Protein AF-A0A967HH28-F1 (afdb_monomer_lite)

Structure (mmCIF, N/CA/C/O backbone):
data_AF-A0A967HH28-F1
#
_entry.id   AF-A0A967HH28-F1
#
loop_
_atom_site.group_PDB
_atom_site.id
_atom_site.type_symbol
_atom_site.label_atom_id
_atom_site.label_alt_id
_atom_site.label_comp_id
_atom_site.label_asym_id
_atom_site.label_entity_id
_atom_site.label_seq_id
_atom_site.pdbx_PDB_ins_code
_atom_site.Cartn_x
_atom_site.Cartn_y
_atom_site.Cartn_z
_atom_site.occupancy
_atom_site.B_iso_or_equiv
_atom_site.auth_seq_id
_atom_site.auth_comp_id
_atom_site.auth_asym_id
_atom_site.auth_atom_id
_atom_site.pdbx_PDB_model_num
ATOM 1 N N . ASP A 1 1 ? 14.007 20.595 3.084 1.00 80.44 1 ASP A N 1
ATOM 2 C CA . ASP A 1 1 ? 12.889 20.858 4.011 1.00 80.44 1 ASP A CA 1
ATOM 3 C C . ASP A 1 1 ? 13.130 20.039 5.280 1.00 80.44 1 ASP A C 1
ATOM 5 O O . ASP A 1 1 ? 13.314 18.833 5.148 1.00 80.44 1 ASP A O 1
ATOM 9 N N . PRO A 1 2 ? 13.201 20.653 6.475 1.00 82.94 2 PRO A N 1
ATOM 10 C CA . PRO A 1 2 ? 13.402 19.936 7.741 1.00 82.94 2 PRO A CA 1
ATOM 11 C C . PRO A 1 2 ? 12.333 18.866 8.026 1.00 82.94 2 PRO A C 1
ATOM 13 O O . PRO A 1 2 ? 12.602 17.921 8.765 1.00 82.94 2 PRO A O 1
ATOM 16 N N . ARG A 1 3 ? 11.150 18.956 7.404 1.00 84.19 3 ARG A N 1
ATOM 17 C CA . ARG A 1 3 ? 10.078 17.961 7.550 1.00 84.19 3 ARG A CA 1
ATOM 18 C C . ARG A 1 3 ? 10.400 16.620 6.898 1.00 84.19 3 ARG A C 1
ATOM 20 O O . ARG A 1 3 ? 9.844 15.621 7.334 1.00 84.19 3 ARG A O 1
ATOM 27 N N . VAL A 1 4 ? 11.338 16.569 5.944 1.00 87.56 4 VAL A N 1
ATOM 28 C CA . VAL A 1 4 ? 11.746 15.316 5.276 1.00 87.56 4 VAL A CA 1
ATOM 29 C C . VAL A 1 4 ? 12.176 14.256 6.290 1.00 87.56 4 VAL A C 1
ATOM 31 O O . VAL A 1 4 ? 11.827 13.088 6.142 1.00 87.56 4 VAL A O 1
ATOM 34 N N . ALA A 1 5 ? 12.878 14.662 7.352 1.00 87.38 5 ALA A N 1
ATOM 35 C CA . ALA A 1 5 ? 13.308 13.744 8.402 1.00 87.38 5 ALA A CA 1
ATOM 36 C C . ALA A 1 5 ? 12.120 13.050 9.086 1.00 87.38 5 ALA A C 1
ATOM 38 O O . ALA A 1 5 ? 12.208 11.871 9.402 1.00 87.38 5 ALA A O 1
ATOM 39 N N . LEU A 1 6 ? 11.000 13.754 9.271 1.00 87.56 6 LEU A N 1
ATOM 40 C CA . LEU A 1 6 ? 9.799 13.212 9.905 1.00 87.56 6 LEU A CA 1
ATOM 41 C C . LEU A 1 6 ? 8.919 12.448 8.917 1.00 87.56 6 LEU A C 1
ATOM 43 O O . LEU A 1 6 ? 8.354 11.427 9.288 1.00 87.56 6 LEU A O 1
ATOM 47 N N . THR A 1 7 ? 8.826 12.903 7.667 1.00 89.25 7 THR A N 1
ATOM 48 C CA . THR A 1 7 ? 7.955 12.288 6.654 1.00 89.25 7 THR A CA 1
ATOM 49 C C . THR A 1 7 ? 8.528 11.011 6.043 1.00 89.25 7 THR A C 1
ATOM 51 O O . THR A 1 7 ? 7.798 10.288 5.379 1.00 89.25 7 THR 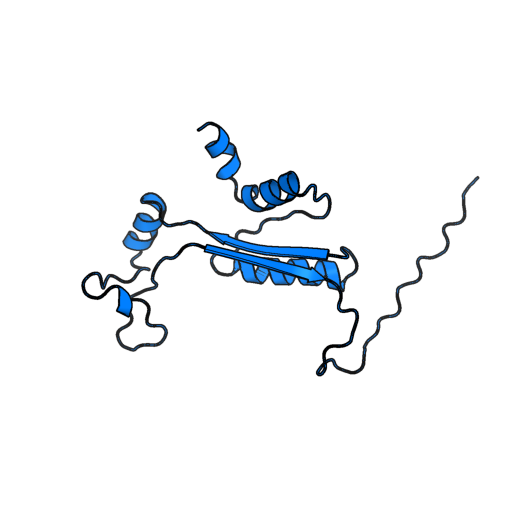A O 1
ATOM 54 N N . THR A 1 8 ? 9.820 10.726 6.244 1.00 88.25 8 THR A N 1
ATOM 55 C CA . THR A 1 8 ? 10.475 9.520 5.697 1.00 88.25 8 THR A CA 1
ATOM 56 C C . THR A 1 8 ? 10.261 8.283 6.575 1.00 88.25 8 THR A C 1
ATOM 58 O O . THR A 1 8 ? 10.410 7.157 6.104 1.00 88.25 8 THR A O 1
ATOM 61 N N . PHE A 1 9 ? 9.915 8.450 7.857 1.00 90.38 9 PHE A N 1
ATOM 62 C CA . PHE A 1 9 ? 9.609 7.306 8.716 1.00 90.38 9 PHE A CA 1
ATOM 63 C C . PHE A 1 9 ? 8.340 6.605 8.230 1.00 90.38 9 PHE A C 1
ATOM 65 O O . PHE A 1 9 ? 7.352 7.267 7.929 1.00 90.38 9 PHE A O 1
ATOM 72 N N . GLY A 1 10 ? 8.328 5.268 8.233 1.00 88.44 10 GLY A N 1
ATOM 73 C CA . GLY A 1 10 ? 7.173 4.494 7.759 1.00 88.44 10 GLY A CA 1
ATOM 74 C C . GLY A 1 10 ? 5.857 4.886 8.444 1.00 88.44 10 GLY A C 1
ATOM 75 O O . GLY A 1 10 ? 4.832 4.982 7.787 1.00 88.44 10 GLY A O 1
ATOM 76 N N . GLY A 1 11 ? 5.893 5.222 9.738 1.00 93.12 11 GLY A N 1
ATOM 77 C CA . GLY A 1 11 ? 4.718 5.675 10.495 1.00 93.12 11 GLY A CA 1
ATOM 78 C C . GLY A 1 11 ? 4.254 7.110 10.221 1.00 93.12 11 GLY A C 1
ATOM 79 O O . GLY A 1 11 ? 3.255 7.539 10.792 1.00 93.12 11 GLY A O 1
ATOM 80 N N . ALA A 1 12 ? 4.955 7.883 9.388 1.00 93.88 12 ALA A N 1
ATOM 81 C CA . ALA A 1 12 ? 4.638 9.293 9.181 1.00 93.88 12 ALA A CA 1
ATOM 82 C C . ALA A 1 12 ? 3.232 9.496 8.611 1.00 93.88 12 ALA A C 1
ATOM 84 O O . ALA A 1 12 ? 2.518 10.382 9.067 1.00 93.88 12 ALA A O 1
ATOM 85 N N . ALA A 1 13 ? 2.812 8.646 7.669 1.00 93.62 13 ALA A N 1
ATOM 86 C CA . ALA A 1 13 ? 1.496 8.746 7.049 1.00 93.62 13 ALA A CA 1
ATOM 87 C C . ALA A 1 13 ? 0.361 8.596 8.079 1.00 93.62 13 ALA A C 1
ATOM 89 O O . ALA A 1 13 ? -0.503 9.470 8.172 1.00 93.62 13 ALA A O 1
ATOM 90 N N . SER A 1 14 ? 0.382 7.536 8.898 1.00 95.75 14 SER A N 1
ATOM 91 C CA . SER A 1 14 ? -0.653 7.307 9.916 1.00 95.75 14 SER A CA 1
ATOM 92 C C . SER A 1 14 ? -0.632 8.374 11.013 1.00 95.75 14 SER A C 1
ATOM 94 O O . SER A 1 14 ? -1.691 8.783 11.490 1.00 95.75 14 SER A O 1
ATOM 96 N N . CYS A 1 15 ? 0.550 8.859 11.402 1.00 95.62 15 CYS A N 1
ATOM 97 C CA . CYS A 1 15 ? 0.693 9.928 12.391 1.00 95.62 15 CYS A CA 1
ATOM 98 C C . CYS A 1 15 ? 0.204 11.282 11.865 1.00 95.62 15 CYS A C 1
ATOM 100 O O . CYS A 1 15 ? -0.492 11.989 12.587 1.00 95.62 15 CYS A O 1
ATOM 102 N N . SER A 1 16 ? 0.526 11.648 10.621 1.00 94.50 16 SER A N 1
ATOM 103 C CA . SER A 1 16 ? 0.061 12.902 10.018 1.00 94.50 16 SER A CA 1
ATOM 104 C C . SER A 1 16 ? -1.460 12.956 9.935 1.00 94.50 16 SER A C 1
ATOM 106 O O . SER A 1 16 ? -2.042 13.971 10.300 1.00 94.50 16 SER A O 1
ATOM 108 N N . ILE A 1 17 ? -2.106 11.854 9.540 1.00 95.19 17 ILE A N 1
ATOM 109 C CA . ILE A 1 17 ? -3.572 11.749 9.540 1.00 95.19 17 ILE A CA 1
ATOM 110 C C . ILE A 1 17 ? -4.121 11.902 10.965 1.00 95.19 17 ILE A C 1
ATOM 112 O O . ILE A 1 17 ? -5.057 12.664 11.187 1.00 95.19 17 ILE A O 1
ATOM 116 N N . ALA A 1 18 ? -3.534 11.209 11.944 1.00 96.75 18 ALA A N 1
ATOM 117 C CA . ALA A 1 18 ? -4.000 11.294 13.326 1.00 96.75 18 ALA A CA 1
ATOM 118 C C . ALA A 1 18 ? -3.855 12.702 13.922 1.00 96.75 18 ALA A C 1
ATOM 120 O O . ALA A 1 18 ? -4.759 13.153 14.619 1.00 96.75 18 ALA A O 1
ATOM 121 N N . ILE A 1 19 ? -2.761 13.409 13.625 1.00 96.12 19 ILE A N 1
ATOM 122 C CA . ILE A 1 19 ? -2.544 14.794 14.066 1.00 96.12 19 ILE A CA 1
ATOM 123 C C . ILE A 1 19 ? -3.553 15.737 13.405 1.00 96.12 19 ILE A C 1
ATOM 125 O O . ILE A 1 19 ? -4.162 16.542 14.103 1.00 96.12 19 ILE A O 1
ATOM 129 N N . GLU A 1 20 ? -3.750 15.618 12.089 1.00 96.56 20 GLU A N 1
ATOM 130 C CA . GLU A 1 20 ? -4.655 16.484 11.321 1.00 96.56 20 GLU A CA 1
ATOM 131 C C . GLU A 1 20 ? -6.109 16.367 11.799 1.00 96.56 20 GLU A C 1
ATOM 133 O O . GLU A 1 20 ? -6.798 17.372 11.959 1.00 96.56 20 GLU A O 1
ATOM 138 N N . PHE A 1 21 ? -6.571 15.143 12.073 1.00 96.75 21 PHE A N 1
ATOM 139 C CA . PHE A 1 21 ? -7.962 14.882 12.456 1.00 96.75 21 PHE A CA 1
ATOM 140 C C . PHE A 1 21 ? -8.175 14.673 13.964 1.00 96.75 21 PHE A C 1
ATOM 142 O O . PHE A 1 21 ? -9.296 14.401 14.393 1.00 96.75 21 PHE A O 1
ATOM 149 N N . GLY A 1 22 ? -7.126 14.795 14.782 1.00 97.12 22 GLY A N 1
ATOM 150 C CA . GLY A 1 22 ? -7.205 14.627 16.236 1.00 97.12 22 GLY A CA 1
ATOM 151 C C . GLY A 1 22 ? -7.541 13.201 16.694 1.00 97.12 22 GLY A C 1
ATOM 152 O O . GLY A 1 22 ? -8.198 13.026 17.720 1.00 97.12 22 GLY A O 1
ATOM 153 N N . PHE A 1 23 ? -7.125 12.173 15.949 1.00 96.81 23 PHE A N 1
ATOM 154 C CA . PHE A 1 23 ? -7.378 10.774 16.310 1.00 96.81 23 PHE A CA 1
ATOM 155 C C . PHE A 1 23 ? -6.439 10.301 17.424 1.00 96.81 23 PHE A C 1
ATOM 157 O O . PHE A 1 23 ? -5.221 10.437 17.328 1.00 96.81 23 PHE A O 1
ATOM 164 N N . THR A 1 24 ? -7.007 9.689 18.463 1.00 95.69 24 THR A N 1
ATOM 165 C CA . THR A 1 24 ? -6.277 9.270 19.677 1.00 95.69 24 THR A CA 1
ATOM 166 C C . THR A 1 24 ? -6.338 7.767 19.960 1.00 95.69 24 THR A C 1
ATOM 168 O O . THR A 1 24 ? -5.776 7.306 20.951 1.00 95.69 24 THR A O 1
ATOM 171 N N . GLY A 1 25 ? -7.015 6.995 19.104 1.00 95.62 25 GLY A N 1
ATOM 172 C CA . GLY A 1 25 ? -7.080 5.535 19.197 1.00 95.62 25 GLY A CA 1
ATOM 173 C C . GLY A 1 25 ? -5.776 4.834 18.779 1.00 95.62 25 GLY A C 1
ATOM 174 O O . GLY A 1 25 ? -4.762 5.493 18.529 1.00 95.62 25 GLY A O 1
ATOM 175 N N . PRO A 1 26 ? -5.787 3.491 18.671 1.00 96.31 26 PRO A N 1
ATOM 176 C CA . PRO A 1 26 ? -4.646 2.724 18.179 1.00 96.31 26 PRO A CA 1
ATOM 177 C C . PRO A 1 26 ? -4.137 3.252 16.831 1.00 96.31 26 PRO A C 1
ATOM 179 O O . PRO A 1 26 ? -4.901 3.388 15.877 1.00 96.31 26 PRO A O 1
ATOM 182 N N . ASN A 1 27 ? -2.835 3.527 16.751 1.00 97.00 27 ASN A N 1
ATOM 183 C CA . ASN A 1 27 ? -2.167 4.000 15.543 1.00 97.00 27 ASN A CA 1
ATOM 184 C C . ASN A 1 27 ? -0.990 3.077 15.227 1.00 97.00 27 ASN A C 1
ATOM 186 O O . ASN A 1 27 ? -0.097 2.896 16.056 1.00 97.00 27 ASN A O 1
ATOM 190 N N . ALA A 1 28 ? -1.002 2.484 14.038 1.00 95.56 28 ALA A N 1
ATOM 191 C CA . ALA A 1 28 ? 0.055 1.600 13.581 1.00 95.56 28 ALA A CA 1
ATOM 192 C C . ALA A 1 28 ? 0.259 1.755 12.074 1.00 95.56 28 ALA A C 1
ATOM 194 O O . ALA A 1 28 ? -0.687 1.997 11.326 1.00 95.56 28 ALA A O 1
ATOM 195 N N . THR A 1 29 ? 1.502 1.571 11.639 1.00 96.62 29 THR A N 1
ATOM 196 C CA . THR A 1 29 ? 1.852 1.373 10.233 1.00 96.62 29 THR A CA 1
ATOM 197 C C . THR A 1 29 ? 2.669 0.095 10.120 1.00 96.62 29 THR A C 1
ATOM 199 O O . THR A 1 29 ? 3.613 -0.107 10.884 1.00 96.62 29 THR A O 1
ATOM 202 N N . ASN A 1 30 ? 2.309 -0.765 9.169 1.00 95.19 30 ASN A N 1
ATOM 203 C CA . ASN A 1 30 ? 3.063 -1.969 8.838 1.00 95.19 30 ASN A CA 1
ATOM 204 C C . ASN A 1 30 ? 3.853 -1.774 7.529 1.00 95.19 30 ASN A C 1
ATOM 206 O O . ASN A 1 30 ? 3.567 -0.872 6.747 1.00 95.19 30 ASN A O 1
ATOM 210 N N . ALA A 1 31 ? 4.865 -2.614 7.309 1.00 94.31 31 ALA A N 1
ATOM 211 C CA . ALA A 1 31 ? 5.742 -2.569 6.135 1.00 94.31 31 ALA A CA 1
ATOM 212 C C . ALA A 1 31 ? 5.823 -3.947 5.458 1.00 94.31 31 ALA A C 1
ATOM 214 O O . ALA A 1 31 ? 6.899 -4.475 5.179 1.00 94.31 31 ALA A O 1
ATOM 215 N N . MET A 1 32 ? 4.666 -4.557 5.210 1.00 95.31 32 MET A N 1
ATOM 216 C CA . MET A 1 32 ? 4.537 -5.895 4.622 1.00 95.31 32 MET A CA 1
ATOM 217 C C . MET A 1 32 ? 4.532 -5.867 3.080 1.00 95.31 32 MET A C 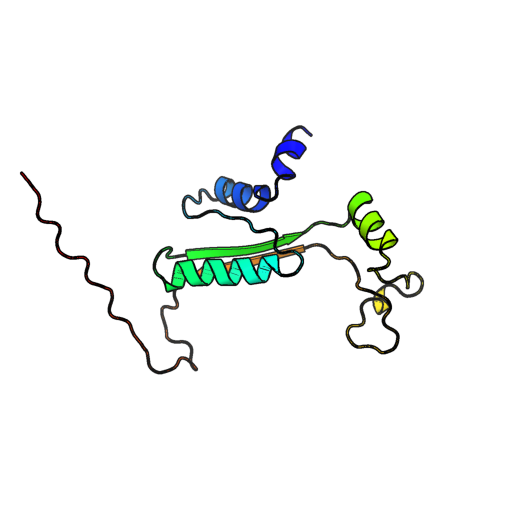1
ATOM 219 O O . MET A 1 32 ? 3.771 -6.584 2.425 1.00 95.31 32 MET A O 1
ATOM 223 N N . SER A 1 33 ? 5.397 -5.032 2.489 1.00 95.38 33 SER A N 1
ATOM 224 C CA . SER A 1 33 ? 5.572 -4.869 1.036 1.00 95.38 33 SER A CA 1
ATOM 225 C C . SER A 1 33 ? 4.243 -4.595 0.300 1.00 95.38 33 SER A C 1
ATOM 227 O O . SER A 1 33 ? 3.387 -3.871 0.811 1.00 95.38 33 SER A O 1
ATOM 229 N N . CYS A 1 34 ? 4.035 -5.168 -0.888 1.00 96.38 34 CYS A N 1
ATOM 230 C CA . CYS A 1 34 ? 2.848 -4.958 -1.724 1.00 96.38 34 CYS A CA 1
ATOM 231 C C . CYS A 1 34 ? 1.521 -5.354 -1.048 1.00 96.38 34 CYS A C 1
ATOM 233 O O . CYS A 1 34 ? 0.459 -4.959 -1.519 1.00 96.38 34 CYS A O 1
ATOM 235 N N . ALA A 1 35 ? 1.561 -6.131 0.042 1.00 97.75 35 ALA A N 1
ATOM 236 C CA . ALA A 1 35 ? 0.373 -6.552 0.783 1.00 97.75 35 ALA A CA 1
ATOM 237 C C . ALA A 1 35 ? 0.007 -5.615 1.950 1.00 97.75 35 ALA A C 1
ATOM 239 O O . ALA A 1 35 ? -1.036 -5.821 2.573 1.00 97.75 35 ALA A O 1
ATOM 240 N N . SER A 1 36 ? 0.829 -4.598 2.245 1.00 97.06 36 SER A N 1
ATOM 241 C CA . SER A 1 36 ? 0.698 -3.751 3.444 1.00 97.06 36 SER A CA 1
ATOM 242 C C . SER A 1 36 ? -0.700 -3.154 3.615 1.00 97.06 36 SER A C 1
ATOM 244 O O . SER A 1 36 ? -1.282 -3.257 4.692 1.00 97.06 36 SER A O 1
ATOM 246 N N . GLY A 1 37 ? -1.283 -2.608 2.539 1.00 96.88 37 GLY A N 1
ATOM 247 C CA . GLY A 1 37 ? -2.621 -2.006 2.581 1.00 96.88 37 GLY A CA 1
ATOM 248 C C . GLY A 1 37 ? -3.722 -3.011 2.930 1.00 96.88 37 GLY A C 1
ATOM 249 O O . GLY A 1 37 ? -4.548 -2.755 3.803 1.00 96.88 37 GLY A O 1
ATOM 250 N N . THR A 1 38 ? -3.706 -4.196 2.313 1.00 97.94 38 THR A N 1
ATOM 251 C CA . THR A 1 38 ? -4.678 -5.262 2.612 1.00 97.94 38 THR A CA 1
ATOM 252 C C . THR A 1 38 ? -4.509 -5.798 4.031 1.00 97.94 38 THR A C 1
ATOM 254 O O . THR A 1 38 ? -5.498 -6.082 4.708 1.00 97.94 38 THR A O 1
ATOM 257 N N . ILE A 1 39 ? -3.266 -5.915 4.506 1.00 98.12 39 ILE A N 1
ATOM 258 C CA . ILE A 1 39 ? -2.981 -6.335 5.882 1.00 98.12 39 ILE A CA 1
ATOM 259 C C . ILE A 1 39 ? -3.498 -5.288 6.872 1.00 98.12 39 ILE A C 1
ATOM 261 O O . ILE A 1 39 ? -4.198 -5.666 7.807 1.00 98.12 39 ILE A O 1
ATOM 265 N N . ALA A 1 40 ? -3.265 -3.996 6.621 1.00 98.12 40 ALA A N 1
ATOM 266 C CA . ALA A 1 40 ? -3.777 -2.913 7.461 1.00 98.12 40 ALA A CA 1
ATOM 267 C C . ALA A 1 40 ? -5.312 -2.934 7.548 1.00 98.12 40 ALA A C 1
ATOM 269 O O . ALA A 1 40 ? -5.875 -2.780 8.631 1.00 98.12 40 ALA A O 1
ATOM 270 N N . ILE A 1 41 ? -6.002 -3.193 6.431 1.00 98.25 41 ILE A N 1
ATOM 271 C CA . ILE A 1 41 ? -7.464 -3.368 6.413 1.00 98.25 41 ILE A CA 1
ATOM 272 C C . ILE A 1 41 ? -7.883 -4.560 7.283 1.00 98.25 41 ILE A C 1
ATOM 274 O O . ILE A 1 41 ? -8.810 -4.444 8.084 1.00 98.25 41 ILE A O 1
ATOM 278 N N . GLY A 1 42 ? -7.194 -5.698 7.169 1.00 97.69 42 GLY A N 1
ATOM 279 C CA . GLY A 1 42 ? -7.462 -6.875 7.998 1.00 97.69 42 GLY A CA 1
ATOM 280 C C . GLY A 1 42 ? -7.225 -6.631 9.493 1.00 97.69 42 GLY A C 1
ATOM 281 O O . GLY A 1 42 ? -8.003 -7.105 10.322 1.00 97.69 42 GLY A O 1
ATOM 282 N N . GLU A 1 43 ? -6.183 -5.879 9.845 1.00 97.56 43 GLU A N 1
ATOM 283 C CA . GLU A 1 43 ? -5.882 -5.467 11.221 1.00 97.56 43 GLU A CA 1
ATOM 284 C C . GLU A 1 43 ? -6.954 -4.518 11.767 1.00 97.56 43 GLU A C 1
ATOM 286 O O . GLU A 1 43 ? -7.509 -4.776 12.837 1.00 97.56 43 GLU A O 1
ATOM 291 N N . GLY A 1 44 ? -7.326 -3.485 11.006 1.00 97.56 44 GLY A N 1
ATOM 292 C CA . GLY A 1 44 ? -8.389 -2.555 11.388 1.00 97.56 44 GLY A CA 1
ATOM 293 C C . GLY A 1 44 ? -9.746 -3.241 11.549 1.00 97.56 44 GLY A C 1
ATOM 294 O O . GLY A 1 44 ? -10.466 -2.983 12.512 1.00 97.56 44 GLY A O 1
ATOM 295 N N . TRP A 1 45 ? -10.065 -4.196 10.674 1.00 97.12 45 TRP A N 1
ATOM 296 C CA . TRP A 1 45 ? -11.278 -5.000 10.806 1.00 97.12 45 TRP A CA 1
ATOM 297 C C . TRP A 1 45 ? -11.300 -5.812 12.106 1.00 97.12 45 TRP A C 1
ATOM 299 O O . TRP A 1 45 ? -12.344 -5.887 12.754 1.00 97.12 45 TRP A O 1
ATOM 309 N N . ARG A 1 46 ? -10.164 -6.389 12.528 1.00 96.88 46 ARG A N 1
ATOM 310 C CA . ARG A 1 46 ? -10.073 -7.120 13.806 1.00 96.88 46 ARG A CA 1
ATOM 311 C C . ARG A 1 46 ? -10.331 -6.201 14.996 1.00 96.88 46 ARG A C 1
ATOM 313 O O . ARG A 1 46 ? -11.080 -6.597 15.880 1.00 96.88 46 ARG A O 1
ATOM 320 N N . LEU A 1 47 ? -9.793 -4.978 14.988 1.00 97.06 47 LEU A N 1
ATOM 321 C CA . LEU A 1 47 ? -10.045 -3.995 16.050 1.00 97.06 47 LEU A CA 1
ATOM 322 C C . LEU A 1 47 ? -11.545 -3.694 16.205 1.00 97.06 47 LEU A C 1
ATOM 324 O O . LEU A 1 47 ? -12.062 -3.705 17.322 1.00 97.06 47 LEU A O 1
ATOM 328 N N . VAL A 1 48 ? -12.257 -3.495 15.093 1.00 96.12 48 VAL A N 1
ATOM 329 C CA . VAL A 1 48 ? -13.708 -3.229 15.101 1.00 96.12 48 VAL A CA 1
ATOM 330 C C . VAL A 1 48 ? -14.522 -4.464 15.499 1.00 96.12 48 VAL A C 1
ATOM 332 O O . VAL A 1 48 ? -15.449 -4.398 16.320 1.00 96.12 48 VAL A O 1
ATOM 335 N N . ARG A 1 49 ? -14.176 -5.623 14.932 1.00 94.75 49 ARG A N 1
ATOM 336 C CA . ARG A 1 49 ? -14.831 -6.904 15.222 1.00 94.75 49 ARG A CA 1
ATOM 337 C C . ARG A 1 49 ? -14.721 -7.263 16.701 1.00 94.75 49 ARG A C 1
ATOM 339 O O . ARG A 1 49 ? -15.728 -7.622 17.308 1.00 94.75 49 ARG A O 1
ATOM 346 N N . ASP A 1 50 ? -13.528 -7.123 17.269 1.00 95.25 50 ASP A N 1
ATOM 347 C CA . ASP A 1 50 ? -13.227 -7.513 18.648 1.00 95.25 50 ASP A CA 1
ATOM 348 C C . ASP A 1 50 ? -13.698 -6.452 19.666 1.00 95.25 50 ASP A C 1
ATOM 350 O O . ASP A 1 50 ? -13.588 -6.659 20.871 1.00 95.25 50 ASP A O 1
ATOM 354 N N . GLY A 1 51 ? -14.278 -5.338 19.196 1.00 93.81 51 GLY A N 1
ATOM 355 C CA . GLY A 1 51 ? -14.838 -4.281 20.044 1.00 93.81 51 GLY A CA 1
ATOM 356 C C . GLY A 1 51 ? -13.785 -3.380 20.692 1.00 93.81 51 GLY A C 1
ATOM 357 O O . GLY A 1 51 ? -14.078 -2.734 21.692 1.00 93.81 51 GLY A O 1
ATOM 358 N N . LEU A 1 52 ? -12.567 -3.346 20.143 1.00 96.06 52 LEU A N 1
ATOM 359 C CA . LEU A 1 52 ? -11.473 -2.496 20.624 1.00 96.06 52 LEU A CA 1
ATOM 360 C C . LEU A 1 52 ? -11.554 -1.067 20.071 1.00 96.06 52 LEU A C 1
ATOM 362 O O . LEU A 1 52 ? -11.005 -0.146 20.674 1.00 96.06 52 LEU A O 1
ATOM 366 N N . CYS A 1 53 ? -12.210 -0.878 18.925 1.00 96.38 53 CYS A N 1
ATOM 367 C CA . CYS A 1 53 ? -12.474 0.426 18.317 1.00 96.38 53 CYS A CA 1
ATOM 368 C C . CYS A 1 53 ? -13.867 0.435 17.680 1.00 96.38 53 CYS A C 1
ATOM 370 O O . CYS A 1 53 ? -14.259 -0.549 17.058 1.00 96.38 53 CYS A O 1
ATOM 372 N N . ASP A 1 54 ? -14.588 1.551 17.772 1.00 94.06 54 ASP A N 1
ATOM 373 C CA . ASP A 1 54 ? -15.880 1.708 17.086 1.00 94.06 54 ASP A CA 1
ATOM 374 C C . ASP A 1 54 ? -15.700 1.984 15.588 1.00 94.06 54 ASP A C 1
ATOM 376 O O . ASP A 1 54 ? -16.442 1.465 14.751 1.00 94.06 54 ASP A O 1
ATOM 380 N N . VAL A 1 55 ? -14.672 2.775 15.262 1.00 96.25 55 VAL A N 1
ATOM 381 C CA . VAL A 1 55 ? -14.305 3.186 13.907 1.00 96.25 55 VAL A CA 1
ATOM 382 C C . VAL A 1 55 ? -12.790 3.096 13.748 1.00 96.25 55 VAL A C 1
ATOM 384 O O . VAL A 1 55 ? -12.042 3.511 14.635 1.00 96.25 55 VAL A O 1
ATOM 387 N N . VAL A 1 56 ? -12.329 2.577 12.612 1.00 98.00 56 VAL A N 1
ATOM 388 C CA . VAL A 1 56 ? -10.908 2.527 12.248 1.00 98.00 56 VAL A CA 1
ATOM 389 C C . VAL A 1 56 ? -10.724 3.015 10.820 1.00 98.00 56 VAL A C 1
ATOM 391 O O . VAL A 1 56 ? -11.402 2.553 9.908 1.00 98.00 56 VAL A O 1
ATOM 394 N N . LEU A 1 57 ? -9.760 3.910 10.609 1.00 97.88 57 LEU A N 1
ATOM 395 C CA . LEU A 1 57 ? -9.271 4.235 9.275 1.00 97.88 57 LEU A CA 1
ATOM 396 C C . LEU A 1 57 ? -8.135 3.267 8.915 1.00 97.88 57 LEU A C 1
ATOM 398 O O . LEU A 1 57 ? -7.115 3.238 9.600 1.00 97.88 57 LEU A O 1
ATOM 402 N N . ALA A 1 58 ? -8.298 2.480 7.853 1.00 98.12 58 ALA A N 1
ATOM 403 C CA . ALA A 1 58 ? -7.320 1.468 7.452 1.00 98.12 58 ALA A CA 1
ATOM 404 C C . ALA A 1 58 ? -7.093 1.465 5.938 1.00 98.12 58 ALA A C 1
ATOM 406 O O . ALA A 1 58 ? -8.028 1.648 5.163 1.00 98.12 58 ALA A O 1
ATOM 407 N N . GLY A 1 59 ? -5.854 1.246 5.504 1.00 97.62 59 GLY A N 1
ATOM 408 C CA . GLY A 1 59 ? -5.503 1.312 4.091 1.00 97.62 59 GLY A CA 1
ATOM 409 C C . GLY A 1 59 ? -4.001 1.347 3.855 1.00 97.62 59 GLY A C 1
ATOM 410 O O . GLY A 1 59 ? -3.225 0.885 4.689 1.00 97.62 59 GLY A O 1
ATOM 411 N N . GLY A 1 60 ? -3.591 1.884 2.710 1.00 96.69 60 GLY A N 1
ATOM 412 C CA . GLY A 1 60 ? -2.185 2.004 2.340 1.00 96.69 60 GLY A CA 1
ATOM 413 C C . GLY A 1 60 ? -1.930 3.181 1.408 1.00 96.69 60 GLY A C 1
ATOM 414 O O . GLY A 1 60 ? -2.819 3.624 0.681 1.00 96.69 60 GLY A O 1
ATOM 415 N N . VAL A 1 61 ? -0.697 3.673 1.434 1.00 96.12 61 VAL A N 1
ATOM 416 C CA . VAL A 1 61 ? -0.185 4.725 0.556 1.00 96.12 61 VAL A CA 1
ATOM 417 C C . VAL A 1 61 ? 1.236 4.375 0.151 1.00 96.12 61 VAL A C 1
ATOM 419 O O . VAL A 1 61 ? 1.981 3.816 0.953 1.00 96.12 61 VAL A O 1
ATOM 422 N N . GLU A 1 62 ? 1.601 4.698 -1.083 1.00 95.56 62 GLU A N 1
ATOM 423 C CA . GLU A 1 62 ? 2.968 4.571 -1.572 1.00 95.56 62 GLU A CA 1
ATOM 424 C C . GLU A 1 62 ? 3.239 5.618 -2.659 1.00 95.56 62 GLU A C 1
ATOM 426 O O . GLU A 1 62 ? 2.367 5.896 -3.486 1.00 95.56 62 GLU A O 1
ATOM 431 N N . ALA A 1 63 ? 4.448 6.183 -2.663 1.00 94.81 63 ALA A N 1
ATOM 432 C CA . ALA A 1 63 ? 4.898 7.177 -3.644 1.00 94.81 63 ALA A CA 1
ATOM 433 C C . ALA A 1 63 ? 6.335 6.869 -4.099 1.00 94.81 63 ALA A C 1
ATOM 435 O O . ALA A 1 63 ? 7.272 7.611 -3.785 1.00 94.81 63 ALA A O 1
ATOM 436 N N . PRO A 1 64 ? 6.559 5.740 -4.803 1.00 94.69 64 PRO A N 1
ATOM 437 C CA . PRO A 1 64 ? 7.891 5.209 -5.030 1.00 94.69 64 PRO A CA 1
ATOM 438 C C . PRO A 1 64 ? 8.526 5.749 -6.318 1.00 94.69 64 PRO A C 1
ATOM 440 O O . PRO A 1 64 ? 9.629 5.329 -6.661 1.00 94.69 64 PRO A O 1
ATOM 443 N N . LEU A 1 65 ? 7.880 6.680 -7.034 1.00 96.56 65 LEU A N 1
ATOM 444 C CA . LEU A 1 65 ? 8.361 7.252 -8.300 1.00 96.56 65 LEU A CA 1
ATOM 445 C C . LEU A 1 65 ? 9.509 8.267 -8.109 1.00 96.56 65 LEU A C 1
ATOM 447 O O . LEU A 1 65 ? 9.586 9.298 -8.774 1.00 96.56 65 LEU A O 1
ATOM 451 N N . ALA A 1 66 ? 10.442 7.956 -7.209 1.00 95.06 66 ALA A N 1
ATOM 452 C CA . ALA A 1 66 ? 11.701 8.661 -7.023 1.00 95.06 66 ALA A CA 1
ATOM 453 C C . ALA A 1 66 ? 12.843 7.924 -7.754 1.00 95.06 66 ALA A C 1
ATOM 455 O O . ALA A 1 66 ? 12.837 6.689 -7.800 1.00 95.06 66 ALA A O 1
ATOM 456 N N . PRO A 1 67 ? 13.879 8.631 -8.256 1.00 97.19 67 PRO A N 1
ATOM 457 C CA . PRO A 1 67 ? 14.965 8.011 -9.024 1.00 97.19 67 PRO A CA 1
ATOM 458 C C . PRO A 1 67 ? 15.657 6.837 -8.321 1.00 97.19 67 PRO A C 1
ATOM 460 O O . PRO A 1 67 ? 15.991 5.846 -8.965 1.00 97.19 67 PRO A O 1
ATOM 463 N N . LEU A 1 68 ? 15.848 6.931 -7.001 1.00 96.12 68 LEU A N 1
ATOM 464 C CA . LEU A 1 68 ? 16.478 5.876 -6.206 1.00 96.12 68 LEU A CA 1
ATOM 465 C C . LEU A 1 68 ? 15.645 4.588 -6.217 1.00 96.12 68 LEU A C 1
ATOM 467 O O . LEU A 1 68 ? 16.160 3.525 -6.555 1.00 96.12 68 LEU A O 1
ATOM 471 N N . SER A 1 69 ? 14.363 4.692 -5.871 1.00 96.00 69 SER A N 1
ATOM 472 C CA . SER A 1 69 ? 13.449 3.552 -5.808 1.00 96.00 69 SER A CA 1
ATOM 473 C C . SER A 1 69 ? 13.225 2.954 -7.197 1.00 96.00 69 SER A C 1
ATOM 475 O O . SER A 1 69 ? 13.419 1.754 -7.386 1.00 96.00 69 SER A O 1
ATOM 477 N N . PHE A 1 70 ? 12.924 3.787 -8.196 1.00 97.44 70 PHE A N 1
ATOM 478 C CA . PHE A 1 70 ? 12.736 3.338 -9.576 1.00 97.44 70 PHE A CA 1
ATOM 479 C C . PHE A 1 70 ? 13.989 2.627 -10.117 1.00 97.44 70 PHE A C 1
ATOM 481 O O . PHE A 1 70 ? 13.903 1.519 -10.648 1.00 97.44 70 PHE A O 1
ATOM 488 N N . GLY A 1 71 ? 15.175 3.215 -9.914 1.00 97.94 71 GLY A N 1
ATOM 489 C CA . GLY A 1 71 ? 16.451 2.628 -10.326 1.00 97.94 71 GLY A CA 1
ATOM 490 C C . GLY A 1 71 ? 16.754 1.297 -9.634 1.00 97.94 71 GLY A C 1
ATOM 491 O O . GLY A 1 71 ? 17.192 0.353 -10.293 1.00 97.94 71 GLY A O 1
ATOM 492 N N . ALA A 1 72 ? 16.466 1.180 -8.335 1.00 98.00 72 ALA A N 1
ATOM 493 C CA . ALA A 1 72 ? 16.653 -0.066 -7.593 1.00 98.00 72 ALA A CA 1
ATOM 494 C C . ALA A 1 72 ? 15.810 -1.215 -8.175 1.00 98.00 72 ALA A C 1
ATOM 496 O O . ALA A 1 72 ? 16.335 -2.306 -8.409 1.00 98.00 72 ALA A O 1
ATOM 497 N N . PHE A 1 73 ? 14.533 -0.962 -8.488 1.00 97.88 73 PHE A N 1
ATOM 498 C CA . PHE A 1 73 ? 13.658 -1.958 -9.118 1.00 97.88 73 PHE A CA 1
ATOM 499 C C . PHE A 1 73 ? 14.032 -2.256 -10.581 1.00 97.88 73 PHE A C 1
ATOM 501 O O . PHE A 1 73 ? 13.856 -3.389 -11.044 1.00 97.88 73 PHE A O 1
ATOM 508 N N . ALA A 1 74 ? 14.598 -1.280 -11.300 1.00 96.75 74 ALA A N 1
ATOM 509 C CA . ALA A 1 74 ? 15.102 -1.475 -12.659 1.00 96.75 74 ALA A CA 1
ATOM 510 C C . ALA A 1 74 ? 16.324 -2.409 -12.685 1.00 96.75 74 ALA A C 1
ATOM 512 O O . ALA A 1 74 ? 16.394 -3.313 -13.517 1.00 96.75 74 ALA A O 1
ATOM 513 N N . ILE A 1 75 ? 17.264 -2.239 -11.746 1.00 97.75 75 ILE A N 1
ATOM 514 C CA . ILE A 1 75 ? 18.502 -3.039 -11.671 1.00 97.75 75 ILE A CA 1
ATOM 515 C C . ILE A 1 75 ? 18.203 -4.518 -11.407 1.00 97.75 75 ILE A C 1
ATOM 517 O O . ILE A 1 75 ? 18.836 -5.388 -12.006 1.00 97.75 75 ILE A O 1
ATOM 521 N N . ILE A 1 76 ? 17.208 -4.816 -10.567 1.00 97.88 76 ILE A N 1
ATOM 522 C CA . ILE A 1 76 ? 16.776 -6.199 -10.308 1.00 97.88 76 ILE A CA 1
ATOM 523 C C . ILE A 1 76 ? 15.865 -6.764 -11.410 1.00 97.88 76 ILE A C 1
ATOM 525 O O . ILE A 1 76 ? 15.390 -7.890 -11.282 1.00 97.88 76 ILE A O 1
ATOM 529 N N . ARG A 1 77 ? 15.625 -6.000 -12.489 1.00 97.00 77 ARG A N 1
ATOM 530 C CA . ARG A 1 77 ? 14.795 -6.381 -13.646 1.00 97.00 77 ARG A CA 1
ATOM 531 C C . ARG A 1 77 ? 13.367 -6.783 -13.268 1.00 97.00 77 ARG A C 1
ATOM 533 O O . ARG A 1 77 ? 12.807 -7.708 -13.846 1.00 97.00 77 ARG A O 1
ATOM 540 N N . ALA A 1 78 ? 12.783 -6.102 -12.283 1.00 97.69 78 ALA A N 1
ATOM 541 C CA . ALA A 1 78 ? 11.412 -6.376 -11.855 1.00 97.69 78 ALA A CA 1
ATOM 542 C C . ALA A 1 78 ? 10.358 -5.592 -12.663 1.00 97.69 78 ALA A C 1
ATOM 544 O O . ALA A 1 78 ? 9.193 -5.993 -12.710 1.00 97.69 78 ALA A O 1
ATOM 545 N N . MET A 1 79 ? 10.756 -4.481 -13.291 1.00 98.06 79 MET A N 1
ATOM 546 C CA . MET A 1 79 ? 9.862 -3.602 -14.051 1.00 98.06 79 MET A CA 1
ATOM 547 C C . MET A 1 79 ? 9.865 -3.915 -15.548 1.00 98.06 79 MET A C 1
ATOM 549 O O . MET A 1 79 ? 10.884 -4.344 -16.089 1.00 98.06 79 MET A O 1
ATOM 553 N N . SER A 1 80 ? 8.738 -3.641 -16.211 1.00 98.19 80 SER A N 1
ATOM 554 C CA . SER A 1 80 ? 8.634 -3.688 -17.674 1.00 98.19 80 SER A CA 1
ATOM 555 C C . SER A 1 80 ? 9.626 -2.721 -18.332 1.00 98.19 80 SER A C 1
ATOM 557 O O . SER A 1 80 ? 9.896 -1.634 -17.817 1.00 98.19 80 SER A O 1
ATOM 559 N N . THR A 1 81 ? 10.150 -3.110 -19.493 1.00 97.62 81 THR A N 1
ATOM 560 C CA . THR A 1 81 ? 11.083 -2.310 -20.308 1.00 97.62 81 THR A CA 1
ATOM 561 C C . THR A 1 81 ? 10.464 -1.820 -21.621 1.00 97.62 81 THR A C 1
ATOM 563 O O . THR A 1 81 ? 11.158 -1.224 -22.450 1.00 97.62 81 THR A O 1
ATOM 566 N N . ARG A 1 82 ? 9.153 -2.031 -21.802 1.00 97.44 82 ARG A N 1
ATOM 567 C CA . ARG A 1 82 ? 8.365 -1.613 -22.972 1.00 97.44 82 ARG A CA 1
ATOM 568 C C . ARG A 1 82 ? 8.114 -0.100 -22.977 1.00 97.44 82 ARG A C 1
ATOM 570 O O . ARG A 1 82 ? 7.012 0.376 -22.717 1.00 97.44 82 ARG A O 1
ATOM 577 N N . ASN A 1 83 ? 9.171 0.657 -23.242 1.00 97.62 83 ASN A N 1
ATOM 578 C CA . ASN A 1 83 ? 9.151 2.122 -23.274 1.00 97.62 83 ASN A CA 1
ATOM 579 C C . ASN A 1 83 ? 8.588 2.692 -24.591 1.00 97.62 83 ASN A C 1
ATOM 581 O O . ASN A 1 83 ? 8.238 3.866 -24.649 1.00 97.62 83 ASN A O 1
ATOM 585 N N . ASP A 1 84 ? 8.518 1.876 -25.642 1.00 97.88 84 ASP A N 1
ATOM 586 C CA . ASP A 1 84 ? 7.962 2.194 -26.961 1.00 97.88 84 ASP A CA 1
ATOM 587 C C . ASP A 1 84 ? 6.424 2.180 -26.983 1.00 97.88 84 ASP A C 1
ATOM 589 O O . ASP A 1 84 ? 5.808 2.950 -27.716 1.00 97.88 84 ASP A O 1
ATOM 593 N N . GLU A 1 85 ? 5.801 1.345 -26.145 1.00 97.31 85 GLU A N 1
ATOM 594 C CA . GLU A 1 85 ? 4.343 1.230 -26.001 1.00 97.31 85 GLU A CA 1
ATOM 595 C C . GLU A 1 85 ? 3.910 1.249 -24.513 1.00 97.31 85 GLU A C 1
ATOM 597 O O . GLU A 1 85 ? 3.363 0.256 -24.010 1.00 97.31 85 GLU A O 1
ATOM 602 N N . PRO A 1 86 ? 4.132 2.355 -23.774 1.00 97.00 86 PRO A N 1
ATOM 603 C CA . PRO A 1 86 ? 3.965 2.402 -22.315 1.00 97.00 86 PRO A CA 1
ATOM 604 C C . PRO A 1 86 ? 2.531 2.108 -21.849 1.00 97.00 86 PRO A C 1
ATOM 606 O O . PRO A 1 86 ? 2.331 1.422 -20.847 1.00 97.00 86 PRO A O 1
ATOM 609 N N . GLU A 1 87 ? 1.521 2.533 -22.612 1.00 97.75 87 GLU A N 1
ATOM 610 C CA . GLU A 1 87 ? 0.099 2.267 -22.334 1.00 97.75 87 GLU A CA 1
ATOM 611 C C . GLU A 1 87 ? -0.241 0.767 -22.343 1.00 97.75 87 GLU A C 1
ATOM 613 O O . GLU A 1 87 ? -1.245 0.342 -21.774 1.00 97.75 87 GLU A O 1
ATOM 618 N N . ARG A 1 88 ? 0.609 -0.055 -22.972 1.00 97.38 88 ARG A N 1
ATOM 619 C CA . ARG A 1 88 ? 0.438 -1.507 -23.091 1.00 97.38 88 ARG A CA 1
ATOM 620 C C . ARG A 1 88 ? 1.441 -2.298 -22.247 1.00 97.38 88 ARG A C 1
ATOM 622 O O . ARG A 1 88 ? 1.491 -3.524 -22.392 1.00 97.38 88 ARG A O 1
ATOM 629 N N . ALA A 1 89 ? 2.249 -1.638 -21.414 1.00 98.25 89 ALA A N 1
ATOM 630 C CA . ALA A 1 89 ? 3.282 -2.275 -20.594 1.00 98.25 89 ALA A CA 1
ATOM 631 C C . ALA A 1 89 ? 2.690 -3.088 -19.428 1.00 98.25 89 ALA A C 1
ATOM 633 O O . ALA A 1 89 ? 3.134 -4.202 -19.157 1.00 98.25 89 ALA A O 1
ATOM 634 N N . CYS A 1 90 ? 1.636 -2.587 -18.773 1.00 97.94 90 CYS A N 1
ATOM 635 C CA . CYS A 1 90 ? 0.943 -3.327 -17.718 1.00 97.94 90 CYS A CA 1
ATOM 636 C C . CYS A 1 90 ? -0.020 -4.353 -18.331 1.00 97.94 90 CYS A C 1
ATOM 638 O O . CYS A 1 90 ? -1.115 -4.011 -18.774 1.00 97.94 90 CYS A O 1
ATOM 640 N N . ARG A 1 91 ? 0.399 -5.621 -18.366 1.00 97.94 91 ARG A N 1
ATOM 641 C CA . ARG A 1 91 ? -0.365 -6.725 -18.974 1.00 97.94 91 ARG A CA 1
ATOM 642 C C . ARG A 1 91 ? -0.341 -8.001 -18.120 1.00 97.94 91 ARG A C 1
ATOM 644 O O . ARG A 1 91 ? 0.329 -8.977 -18.467 1.00 97.94 91 ARG A O 1
ATOM 651 N N . PRO A 1 92 ? -1.030 -8.014 -16.965 1.00 97.81 92 PRO A N 1
ATOM 652 C CA . PRO A 1 92 ? -1.084 -9.185 -16.096 1.00 97.81 92 PRO A CA 1
ATOM 653 C C . PRO A 1 92 ? -1.538 -10.434 -16.858 1.00 97.81 92 PRO A C 1
ATOM 655 O O . PRO A 1 92 ? -2.470 -10.376 -17.653 1.00 97.81 92 PRO A O 1
ATOM 658 N N . PHE A 1 93 ? -0.872 -11.562 -16.601 1.00 98.06 93 PHE A N 1
ATOM 659 C CA . PHE A 1 93 ? -1.156 -12.878 -17.198 1.00 98.06 93 PHE A CA 1
ATOM 660 C C . PHE A 1 93 ? -0.950 -13.004 -18.720 1.00 98.06 93 PHE A C 1
ATOM 662 O O . PHE A 1 93 ? -1.009 -14.121 -19.232 1.00 98.06 93 PHE A O 1
ATOM 669 N N . ASP A 1 94 ? -0.632 -11.921 -19.434 1.00 98.31 94 ASP A N 1
ATOM 670 C CA . ASP A 1 94 ? -0.308 -11.965 -20.862 1.00 98.31 94 ASP A CA 1
ATOM 671 C C . ASP A 1 94 ? 0.975 -12.776 -21.120 1.00 98.31 94 ASP A C 1
ATOM 673 O O . ASP A 1 94 ? 1.887 -12.825 -20.278 1.00 98.31 94 ASP A O 1
ATOM 677 N N . ARG A 1 95 ? 1.045 -13.435 -22.285 1.00 98.06 95 ARG A N 1
ATOM 678 C CA . ARG A 1 95 ? 2.208 -14.240 -22.695 1.00 98.06 95 ARG A CA 1
ATOM 679 C C . ARG A 1 95 ? 3.463 -13.383 -22.820 1.00 98.06 95 ARG A C 1
ATOM 681 O O . ARG A 1 95 ? 4.535 -13.833 -22.429 1.00 98.06 95 ARG A O 1
ATOM 688 N N . ASP A 1 96 ? 3.310 -12.162 -23.321 1.00 97.31 96 ASP A N 1
ATOM 689 C CA . ASP A 1 96 ? 4.409 -11.275 -23.689 1.00 97.31 96 ASP A CA 1
ATOM 690 C C . ASP A 1 96 ? 4.650 -10.203 -22.596 1.00 97.31 96 ASP A C 1
ATOM 692 O O . ASP A 1 96 ? 5.158 -9.114 -22.881 1.00 97.31 96 ASP A O 1
ATOM 696 N N . ARG A 1 97 ? 4.253 -10.489 -21.340 1.00 97.94 97 ARG A N 1
ATOM 697 C CA . ARG A 1 97 ? 4.536 -9.658 -20.152 1.00 97.94 97 ARG A CA 1
ATOM 698 C C . ARG A 1 97 ? 6.014 -9.745 -19.756 1.00 97.94 97 ARG A C 1
ATOM 700 O O . ARG A 1 97 ? 6.583 -10.833 -19.755 1.00 97.94 97 ARG A O 1
ATOM 707 N N . ASP A 1 98 ? 6.606 -8.627 -19.347 1.00 97.88 98 ASP A N 1
ATOM 708 C CA . ASP A 1 98 ? 8.045 -8.527 -19.053 1.00 97.88 98 ASP A CA 1
ATOM 709 C C . ASP A 1 98 ? 8.378 -7.872 -17.696 1.00 97.88 98 ASP A C 1
ATOM 711 O O . ASP A 1 98 ? 9.544 -7.664 -17.386 1.00 97.88 98 ASP A O 1
ATOM 715 N N . GLY A 1 99 ? 7.377 -7.577 -16.864 1.00 98.00 99 GLY A N 1
ATOM 716 C CA . GLY A 1 99 ? 7.555 -7.006 -15.527 1.00 98.00 99 GLY A CA 1
ATOM 717 C C . GLY A 1 99 ? 6.307 -6.262 -15.061 1.00 98.00 99 GLY A C 1
ATOM 718 O O . GLY A 1 99 ? 5.312 -6.196 -15.786 1.00 98.00 99 GLY A O 1
ATOM 719 N N . PHE A 1 100 ? 6.335 -5.709 -13.847 1.00 98.06 100 PHE A N 1
ATOM 720 C CA . PHE A 1 100 ? 5.271 -4.803 -13.400 1.00 98.06 100 PHE A CA 1
ATOM 721 C C . PHE A 1 100 ? 5.533 -3.368 -13.880 1.00 98.06 100 PHE A C 1
ATOM 723 O O . PHE A 1 100 ? 6.650 -3.018 -14.262 1.00 98.06 100 PHE A O 1
ATOM 730 N N . VAL A 1 101 ? 4.502 -2.525 -13.848 1.00 98.19 101 VAL A N 1
ATOM 731 C CA . VAL A 1 101 ? 4.635 -1.077 -14.057 1.00 98.19 101 VAL A CA 1
ATOM 732 C C . VAL A 1 101 ? 4.513 -0.403 -12.699 1.00 98.19 101 VAL A C 1
ATOM 734 O O . VAL A 1 101 ? 3.504 -0.579 -12.018 1.00 98.19 101 VAL A O 1
ATOM 737 N N . MET A 1 102 ? 5.560 0.305 -12.273 1.00 97.81 102 MET A N 1
ATOM 738 C CA . MET A 1 102 ? 5.560 1.001 -10.988 1.00 97.81 102 MET A CA 1
ATOM 739 C C . MET A 1 102 ? 4.541 2.137 -11.009 1.00 97.81 102 MET A C 1
ATOM 741 O O . MET A 1 102 ? 4.521 2.942 -11.936 1.00 97.81 102 MET A O 1
ATOM 745 N N . GLY A 1 103 ? 3.709 2.190 -9.976 1.00 96.81 103 GLY A N 1
ATOM 746 C CA . GLY A 1 103 ? 2.743 3.255 -9.758 1.00 96.81 103 GLY A CA 1
ATOM 747 C C . GLY A 1 103 ? 2.829 3.780 -8.333 1.00 96.81 103 GLY A C 1
ATOM 748 O O . GLY A 1 103 ? 3.511 3.210 -7.481 1.00 96.81 103 GLY A O 1
ATOM 749 N N . GLU A 1 104 ? 2.106 4.860 -8.093 1.00 98.00 104 GLU A N 1
ATOM 750 C CA . GLU A 1 104 ? 1.918 5.477 -6.786 1.00 98.00 104 GLU A CA 1
ATOM 751 C C . GLU A 1 104 ? 0.436 5.716 -6.532 1.00 98.00 104 GLU A C 1
ATOM 753 O O . GLU A 1 104 ? -0.377 5.738 -7.460 1.00 98.00 104 GLU A O 1
ATOM 758 N N . GLY A 1 105 ? 0.076 5.884 -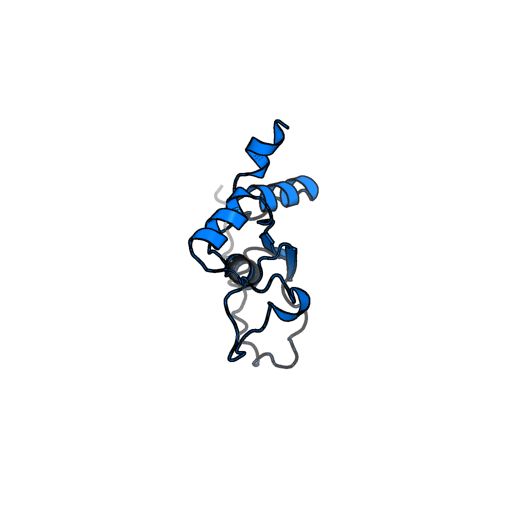5.266 1.00 97.00 105 GLY A N 1
ATOM 759 C CA . GLY A 1 105 ? -1.293 6.181 -4.883 1.00 97.00 105 GLY A CA 1
ATOM 760 C C . GLY A 1 105 ? -1.570 5.905 -3.416 1.00 97.00 105 GLY A C 1
ATOM 761 O O . GLY A 1 105 ? -0.717 5.430 -2.668 1.00 97.00 105 GLY A O 1
ATOM 762 N N . ALA A 1 106 ? -2.803 6.194 -3.016 1.00 97.06 106 ALA A N 1
ATOM 763 C CA . ALA A 1 106 ? -3.317 5.926 -1.685 1.00 97.06 106 ALA A CA 1
ATOM 764 C C . ALA A 1 106 ? -4.739 5.369 -1.772 1.00 97.06 106 ALA A C 1
ATOM 766 O O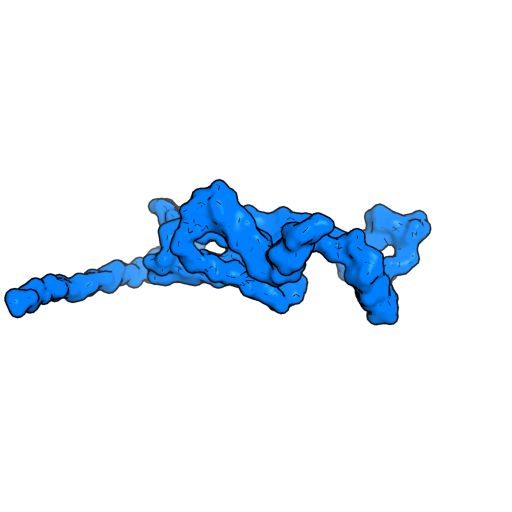 . ALA A 1 106 ? -5.514 5.745 -2.652 1.00 97.06 106 ALA A O 1
ATOM 767 N N . CYS A 1 107 ? -5.095 4.504 -0.831 1.00 96.50 107 CYS A N 1
ATOM 768 C CA . CYS A 1 107 ? -6.456 4.029 -0.636 1.00 96.50 107 CYS A CA 1
ATOM 769 C C . CYS A 1 107 ? -6.696 3.838 0.859 1.00 96.50 107 CYS A C 1
ATOM 771 O O . CYS A 1 107 ? -5.917 3.155 1.520 1.00 96.50 107 CYS A O 1
ATOM 773 N N . MET A 1 108 ? -7.776 4.427 1.372 1.00 96.81 108 MET A N 1
ATOM 774 C CA . MET A 1 108 ? -8.188 4.317 2.769 1.00 96.81 108 MET A CA 1
ATOM 775 C C . MET A 1 108 ? -9.660 3.921 2.847 1.00 96.81 108 MET A C 1
ATOM 777 O O . MET A 1 108 ? -10.477 4.381 2.049 1.00 96.81 108 MET A O 1
ATOM 781 N N . LEU A 1 109 ? -9.991 3.101 3.838 1.00 97.56 109 LEU A N 1
ATOM 782 C CA . LEU A 1 109 ? -11.343 2.692 4.186 1.00 97.56 109 LEU A CA 1
ATOM 783 C C . LEU A 1 109 ? -11.662 3.156 5.602 1.00 97.56 109 LEU A C 1
ATOM 785 O O . LEU A 1 109 ? -10.822 3.060 6.498 1.00 97.56 109 LEU A O 1
ATOM 789 N N . VAL A 1 110 ? -12.898 3.603 5.802 1.00 97.19 110 VAL A N 1
ATOM 790 C CA . VAL A 1 110 ? -13.482 3.764 7.132 1.00 97.19 110 VAL A CA 1
ATOM 791 C C . VAL A 1 110 ? -14.181 2.455 7.468 1.00 97.19 110 VAL A C 1
ATOM 793 O O . VAL A 1 110 ? -15.132 2.058 6.797 1.00 97.19 110 VAL A O 1
ATOM 796 N N . LEU A 1 111 ? -13.658 1.755 8.465 1.00 97.06 111 LEU A N 1
ATOM 797 C CA . LEU A 1 111 ? -14.200 0.501 8.962 1.00 97.06 111 LEU A CA 1
ATOM 798 C C . LEU A 1 111 ? -14.999 0.795 10.224 1.00 97.06 111 LEU A C 1
ATOM 800 O O . LEU A 1 111 ? -14.454 1.322 11.188 1.00 97.06 111 LEU A O 1
ATOM 804 N N . GLU A 1 112 ? -16.268 0.417 10.225 1.00 95.44 112 GLU A N 1
ATOM 805 C CA . GLU A 1 112 ? -17.151 0.532 11.380 1.00 95.44 112 GLU A CA 1
ATOM 806 C C . GLU A 1 112 ? -17.980 -0.739 11.538 1.00 95.44 112 GLU A C 1
ATOM 808 O O . GLU A 1 112 ? -18.086 -1.574 10.628 1.00 95.44 112 GLU A O 1
ATOM 813 N N . ARG A 1 113 ? -18.567 -0.912 12.720 1.00 89.12 113 ARG A N 1
ATOM 814 C CA . ARG A 1 113 ? -19.475 -2.027 12.956 1.00 89.12 113 ARG A CA 1
ATOM 815 C C . ARG A 1 113 ? -20.755 -1.813 12.150 1.00 89.12 113 ARG A C 1
ATOM 817 O O . ARG A 1 113 ? -21.448 -0.818 12.327 1.00 89.12 113 ARG A O 1
ATOM 824 N N . GLY A 1 114 ? -21.107 -2.790 11.317 1.00 81.88 114 GLY A N 1
ATOM 825 C CA . GLY A 1 114 ? -22.386 -2.777 10.613 1.00 81.88 114 GLY A CA 1
ATOM 826 C C . GLY A 1 114 ? -23.556 -2.736 11.599 1.00 81.88 114 GLY A C 1
ATOM 827 O O . GLY A 1 114 ? -23.636 -3.555 12.514 1.00 81.88 114 GLY A O 1
ATOM 828 N N . THR A 1 115 ? -24.472 -1.791 11.404 1.00 76.06 115 THR A N 1
ATOM 829 C CA . THR A 1 115 ? -25.708 -1.659 12.198 1.00 76.06 115 THR A CA 1
ATOM 830 C C . THR A 1 115 ? -26.820 -2.583 11.707 1.00 76.06 115 THR A C 1
ATOM 832 O O . THR A 1 115 ? -27.758 -2.880 12.442 1.00 76.06 115 THR A O 1
ATOM 835 N N . THR A 1 116 ? -26.704 -3.063 10.468 1.00 68.00 116 THR A N 1
ATOM 836 C CA . THR A 1 116 ? -27.628 -4.009 9.838 1.00 68.00 116 THR A CA 1
ATOM 837 C C . THR A 1 116 ? -26.841 -5.228 9.355 1.00 68.00 116 THR A C 1
ATOM 839 O O . THR A 1 116 ? -25.745 -5.054 8.812 1.00 68.00 116 THR A O 1
ATOM 842 N N . PRO A 1 117 ? -27.359 -6.460 9.518 1.00 65.31 117 PRO A N 1
ATOM 843 C CA . PRO A 1 117 ? -26.736 -7.638 8.931 1.00 65.31 117 PRO A CA 1
ATOM 844 C C . PRO A 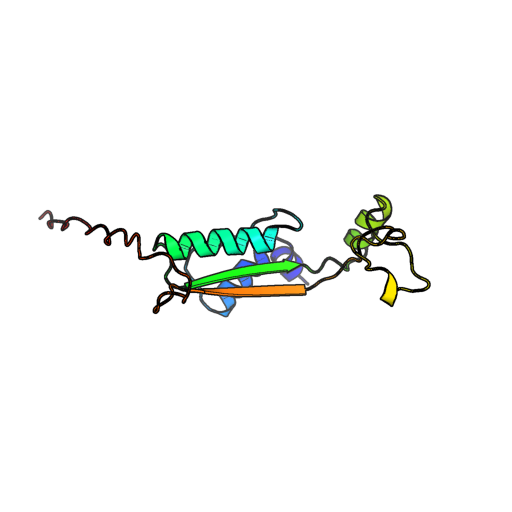1 117 ? -26.599 -7.476 7.412 1.00 65.31 117 PRO A C 1
ATOM 846 O O . PRO A 1 117 ? -27.563 -7.127 6.730 1.00 65.31 117 PRO A O 1
ATOM 849 N N . TRP A 1 118 ? -25.411 -7.743 6.867 1.00 70.56 118 TRP A N 1
ATOM 850 C CA . TRP A 1 118 ? -25.230 -7.839 5.416 1.00 70.56 118 TRP A CA 1
ATOM 851 C C . TRP A 1 118 ? -26.134 -8.966 4.860 1.00 70.56 118 TRP A C 1
ATOM 853 O O . TRP A 1 118 ? -26.222 -10.013 5.503 1.00 70.56 118 TRP A O 1
ATOM 863 N N . PRO A 1 119 ? -26.781 -8.812 3.684 1.00 69.94 119 PRO A N 1
ATOM 864 C CA . PRO A 1 119 ? -27.761 -9.767 3.141 1.00 69.94 119 PRO A CA 1
ATOM 865 C C . PRO A 1 119 ? -27.318 -11.235 3.037 1.00 69.94 119 PRO A C 1
ATOM 867 O O . PRO A 1 119 ? -28.165 -12.120 2.985 1.00 69.94 119 PRO A O 1
ATOM 870 N N . GLY A 1 120 ? -26.011 -11.508 2.996 1.00 69.88 120 GLY A N 1
ATOM 871 C CA . GLY A 1 120 ? -25.444 -12.862 2.984 1.00 69.88 120 GLY A CA 1
ATOM 872 C C . GLY A 1 120 ? -24.775 -13.279 4.296 1.00 69.88 120 GLY A C 1
ATOM 873 O O . GLY A 1 120 ? -23.984 -14.220 4.293 1.00 69.88 120 GLY A O 1
ATOM 874 N N . ALA A 1 121 ? -25.000 -12.554 5.395 1.00 65.81 121 ALA A N 1
ATOM 875 C CA . ALA A 1 121 ? -24.417 -12.893 6.686 1.00 65.81 121 ALA A CA 1
ATOM 876 C C . ALA A 1 121 ? -25.0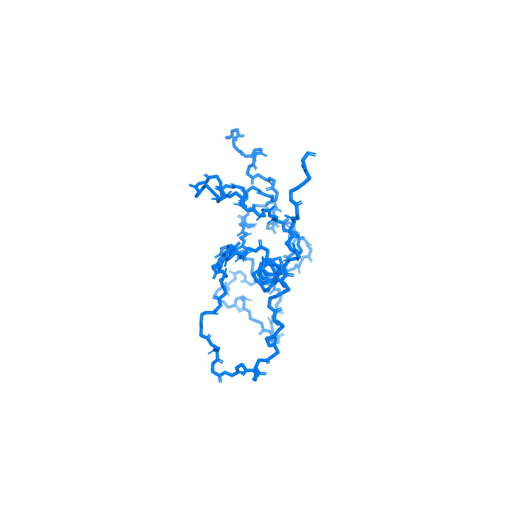41 -14.201 7.208 1.00 65.81 121 ALA A C 1
ATOM 878 O O . ALA A 1 121 ? -26.270 -14.319 7.229 1.00 65.81 121 ALA A O 1
ATOM 879 N N . PRO A 1 122 ? -24.234 -15.189 7.641 1.00 62.00 122 PRO A N 1
ATOM 880 C CA . PRO A 1 122 ? -24.775 -16.368 8.304 1.00 62.00 122 PRO A CA 1
ATOM 881 C C . PRO A 1 122 ? -25.566 -15.938 9.546 1.00 62.00 122 PRO A C 1
ATOM 883 O O . PRO A 1 122 ? -25.170 -14.993 10.234 1.00 62.00 122 PRO A O 1
ATOM 886 N N . ALA A 1 123 ? -26.686 -16.620 9.820 1.00 59.50 123 ALA A N 1
ATOM 887 C CA . ALA A 1 123 ? -27.497 -16.380 11.012 1.00 59.50 123 ALA A CA 1
ATOM 888 C C . ALA A 1 123 ? -26.576 -16.358 12.243 1.00 59.50 123 ALA A C 1
ATOM 890 O O . ALA A 1 123 ? -25.822 -17.297 12.488 1.00 59.50 123 ALA A O 1
ATOM 891 N N . SER A 1 124 ? -26.570 -15.222 12.932 1.00 59.06 124 SER A N 1
ATOM 892 C CA . SER A 1 124 ? -25.523 -14.778 13.848 1.00 59.06 124 SER A CA 1
ATOM 893 C C . SER A 1 124 ? -24.989 -15.862 14.797 1.00 59.06 124 SER A C 1
ATOM 895 O O . SER A 1 124 ? -25.734 -16.366 15.635 1.00 59.06 124 SER A O 1
ATOM 897 N N . THR A 1 125 ? -23.671 -16.077 14.827 1.00 47.03 125 THR A N 1
ATOM 898 C CA . THR A 1 125 ? -22.991 -16.331 16.107 1.00 47.03 125 THR A CA 1
ATOM 899 C C . THR A 1 125 ? -22.812 -14.980 16.788 1.00 47.03 125 THR A C 1
ATOM 901 O O . THR A 1 125 ? -21.722 -14.409 16.807 1.00 47.03 125 THR A O 1
ATOM 904 N N . ALA A 1 126 ? -23.912 -14.414 17.282 1.00 45.66 126 ALA A N 1
ATOM 905 C CA . ALA A 1 126 ? -23.835 -13.326 18.235 1.00 45.66 126 ALA A CA 1
ATOM 906 C C . ALA A 1 126 ? -23.202 -13.920 19.497 1.00 45.66 126 ALA A C 1
ATOM 908 O O . ALA A 1 126 ? -23.883 -14.531 20.318 1.00 45.66 126 ALA A O 1
ATOM 909 N N . SER A 1 127 ? -21.880 -13.809 19.639 1.00 45.50 127 SER A N 1
ATOM 910 C CA . SER A 1 127 ? -21.286 -13.896 20.963 1.00 45.50 127 SER A CA 1
ATOM 911 C C . SER A 1 127 ? -21.874 -12.731 21.745 1.00 45.50 127 SER A C 1
ATOM 913 O O . SER A 1 127 ? -21.595 -11.570 21.439 1.00 45.50 127 SER A O 1
ATOM 915 N N . SER A 1 128 ? -22.760 -13.063 22.681 1.00 41.69 128 SER A N 1
ATOM 916 C CA . SER A 1 128 ? -23.302 -12.148 23.680 1.00 41.69 128 SER A CA 1
ATOM 917 C C . SER A 1 128 ? -22.185 -11.219 24.176 1.00 41.69 128 SER A C 1
ATOM 919 O O . SER A 1 128 ? -21.077 -11.722 24.402 1.00 41.69 128 SER A O 1
ATOM 921 N N . PRO A 1 129 ? -22.407 -9.900 24.334 1.00 45.53 129 PRO A N 1
ATOM 922 C CA . PRO A 1 129 ? -21.396 -9.049 24.941 1.00 45.53 129 PRO A CA 1
ATOM 923 C C . PRO A 1 129 ? -21.070 -9.647 26.307 1.00 45.53 129 PRO A C 1
ATOM 925 O O . PRO A 1 129 ? -21.965 -9.819 27.138 1.00 45.53 129 PRO A O 1
ATOM 928 N N . ALA A 1 130 ? -19.808 -10.031 26.511 1.00 49.56 130 ALA A N 1
ATOM 929 C CA . ALA A 1 130 ? -19.333 -10.455 27.814 1.00 49.56 130 ALA A CA 1
ATOM 930 C C . ALA A 1 130 ? -19.675 -9.326 28.788 1.00 49.56 130 ALA A C 1
ATOM 932 O O . ALA A 1 130 ? -19.129 -8.227 28.708 1.00 49.56 130 ALA A O 1
ATOM 933 N N . THR A 1 131 ? -20.663 -9.571 29.643 1.00 43.50 131 THR A N 1
ATOM 934 C CA . THR A 1 131 ? -21.047 -8.645 30.695 1.00 43.50 131 THR A CA 1
ATOM 935 C C . THR A 1 131 ? -19.835 -8.549 31.608 1.00 43.50 131 THR A C 1
ATOM 937 O O . THR A 1 131 ? -19.480 -9.532 32.258 1.00 43.50 131 THR A O 1
ATOM 940 N N . ALA A 1 132 ? -19.142 -7.410 31.599 1.00 48.81 132 ALA A N 1
ATOM 941 C CA . ALA A 1 132 ? -18.088 -7.166 32.570 1.00 48.81 132 ALA A CA 1
ATOM 942 C C . ALA A 1 132 ? -18.699 -7.345 33.975 1.00 48.81 132 ALA A C 1
ATOM 944 O O . ALA A 1 132 ? -19.782 -6.802 34.227 1.00 48.81 132 ALA A O 1
ATOM 945 N N . PRO A 1 133 ? -18.085 -8.138 34.873 1.00 50.06 133 PRO A N 1
ATOM 946 C CA . PRO A 1 133 ? -18.611 -8.303 36.219 1.00 50.06 133 PRO A CA 1
ATOM 947 C C . PRO A 1 133 ? -18.644 -6.938 36.926 1.00 50.06 133 PRO A C 1
ATOM 949 O O . PRO A 1 133 ? -17.738 -6.127 36.716 1.00 50.06 133 PRO A O 1
ATOM 952 N N . PRO A 1 134 ? -19.670 -6.659 37.752 1.00 48.41 134 PRO A N 1
ATOM 953 C CA . PRO A 1 134 ? -19.758 -5.401 38.479 1.00 48.41 134 PRO A CA 1
ATOM 954 C C . PRO A 1 134 ? -18.526 -5.246 39.373 1.00 48.41 134 PRO A C 1
ATOM 956 O O . PRO A 1 134 ? -18.274 -6.064 40.256 1.00 48.41 134 PRO A O 1
ATOM 959 N N . THR A 1 135 ? -17.745 -4.194 39.137 1.00 57.31 135 THR A N 1
ATOM 960 C CA . THR A 1 135 ? -16.669 -3.790 40.038 1.00 57.31 135 THR A CA 1
ATOM 961 C C . THR A 1 135 ? -17.305 -3.225 41.301 1.00 57.31 135 THR A C 1
ATOM 963 O O . THR A 1 135 ? -17.813 -2.103 41.299 1.00 57.31 135 THR A O 1
ATOM 966 N N . THR A 1 136 ? -17.319 -4.007 42.377 1.00 51.88 136 THR A N 1
ATOM 967 C CA . THR A 1 136 ? -17.669 -3.509 43.709 1.00 51.88 136 THR A CA 1
ATOM 968 C C . THR A 1 136 ? -16.676 -2.404 44.097 1.00 51.88 136 THR A C 1
ATOM 970 O O . THR A 1 136 ? -15.472 -2.617 43.938 1.00 51.88 136 THR A O 1
ATOM 973 N N . PRO A 1 137 ? -17.116 -1.238 44.604 1.00 49.97 137 PRO A N 1
ATOM 974 C CA . PRO A 1 137 ? -16.198 -0.237 45.126 1.00 49.97 137 PRO A CA 1
ATOM 975 C C . PRO A 1 137 ? -15.586 -0.760 46.428 1.00 49.97 137 PRO A C 1
ATOM 977 O O . PRO A 1 137 ? -16.308 -1.031 47.388 1.00 49.97 137 PRO A O 1
ATOM 980 N N . THR A 1 138 ? -14.266 -0.912 46.467 1.00 53.41 138 THR A N 1
ATOM 981 C CA . THR A 1 138 ? -13.543 -1.089 47.727 1.00 53.41 138 THR A CA 1
ATOM 982 C C . THR A 1 138 ? -13.442 0.280 48.396 1.00 53.41 138 THR A C 1
ATOM 984 O O . THR A 1 138 ? -12.861 1.200 47.824 1.00 53.41 138 THR A O 1
ATOM 987 N N . THR A 1 139 ? -14.081 0.405 49.560 1.00 54.50 139 THR A N 1
ATOM 988 C CA . THR A 1 139 ? -13.909 1.495 50.538 1.00 54.50 139 THR A CA 1
ATOM 989 C C . THR A 1 139 ? -12.456 1.705 50.935 1.00 54.50 139 THR A C 1
ATOM 991 O O . THR A 1 139 ? -11.723 0.691 51.001 1.00 54.50 139 THR A O 1
#

Foldseek 3Di:
DVCCVQCVDQQSVQVVVCVVVVPDADGDFDCPDPCRFVVQVVVQQCCQVVVVDQKDKGGDWDDQPDPVSVVVCVVVQQAFPPPVCVVPQDDPPDPPHRHHHDDTDIDIDIDGDDPDDDPPDDPDPPPDPPDDPDDDDDD

Radius of gyration: 21.72 Å; chains: 1; bounding box: 46×37×78 Å

Sequence (139 aa):
DPRVALTTFGGAASCSIAIEFGFTGPNATNAMSCASGTIAIGEGWRLVRDGLCDVVLAGGVEAPLAPLSFGAFAIIRAMSTRNDEPERACRPFDRDRDGFVMGEGACMLVLERGTTPWPGAPASTASSPATAPPTTPTT

pLDDT: mean 88.55, std 16.14, range [41.69, 98.31]

Secondary structure (DSSP, 8-state):
-TTHHHHTSTTHHHHHHHHHHT--S-------GGGHHHHHHHHHHHHHHTTS-SEEEEEEEE---SHHHHHHHHHTT-B----SSGGGT--TT-TT--SB----EEEEEEEE--SS--TTPPS--------PPP-----